Protein AF-G3CC56-F1 (afdb_monomer)

Nearest PDB structures (foldseek):
  1ab4-assembly1_A-2  TM=9.966E-01  e=9.725E-15  Escherichia coli
  5cdn-assembly2_R  TM=9.947E-01  e=6.064E-13  Staphylococcus aureus
  6qtk-assembly1_A  TM=9.969E-01  e=7.382E-13  Staphylococcus aureus
  5npp-assembly1_D  TM=9.959E-01  e=1.025E-12  Staphylococcus aureus subsp. aureus N315
  4z2e-assembly1_B  TM=9.893E-01  e=1.519E-12  Streptococcus pneumoniae

Sequence (95 aa):
DWNKPYKKSARVVGDVIGKYHPHGDTAVYDTIVRMAQPFSMRYLLVDGQGNFGSVDGDAPAAMRYTEVRMSKVAHALLADLEKETVDFSPNYDET

Mean predicted aligned error: 2.32 Å

InterPro domains:
  IPR002205 DNA topoisomerase, type IIA, domain A [PF00521] (3-95)
  IPR002205 DNA topoisomerase, type IIA, domain A [PS52040] (1-95)
  IPR013758 DNA topoisomerase, type IIA, domain A, alpha-beta [G3DSA:3.90.199.10] (1-95)
  IPR013760 DNA topoisomerase, type IIA-like domain superfamily [SSF56719] (2-95)
  IPR050220 Type II DNA Topoisomerases [PTHR43493] (2-95)

Secondary structure (DSSP, 8-state):
-TTSPPEEHHHHHHHHHTTT--S-HHHHHHHHHHHH-TTT-SS-SEEEES----TT-PPPPPTTT-EEEE-TTHHHHSTTGGGS-S-----TT--

Foldseek 3Di:
DAPDDWDQQVVVLVVCCVAANVDDSVVVSLVLLLLCDVVNDVDRQKPKDAASDDPVGGHGDPSRGMTIDGDPVNCVVCPPVVVPPDDDDAGPVRD

Radius of gyration: 14.46 Å; Cα contacts (8 Å, |Δi|>4): 122; chains: 1; bounding box: 33×23×40 Å

pLDDT: mean 97.74, std 1.64, range [87.12, 98.88]

Structure (mmCIF, N/CA/C/O backbone):
data_AF-G3CC56-F1
#
_entry.id   AF-G3CC56-F1
#
loop_
_atom_site.group_PDB
_atom_site.id
_atom_site.type_symbol
_atom_site.label_atom_id
_atom_site.label_alt_id
_atom_site.label_comp_id
_atom_site.label_asym_id
_atom_site.label_entity_id
_atom_site.label_seq_id
_atom_site.pdbx_PDB_ins_code
_atom_site.Cartn_x
_atom_site.Cartn_y
_atom_site.Cartn_z
_atom_site.occupancy
_atom_site.B_iso_or_equiv
_atom_site.auth_seq_id
_atom_site.auth_comp_id
_atom_site.auth_asym_id
_atom_site.auth_atom_id
_atom_site.pdbx_PDB_model_num
ATOM 1 N N . ASP A 1 1 ? -11.193 4.458 -0.935 1.00 87.12 1 ASP A N 1
ATOM 2 C CA . ASP A 1 1 ? -12.321 4.340 -1.879 1.00 87.12 1 ASP A CA 1
ATOM 3 C C . ASP A 1 1 ? -11.882 4.466 -3.319 1.00 87.12 1 ASP A C 1
ATOM 5 O O . ASP A 1 1 ? -10.987 5.251 -3.622 1.00 87.12 1 ASP A O 1
ATOM 9 N N . TRP A 1 2 ? -12.527 3.697 -4.192 1.00 93.75 2 TRP A N 1
ATOM 10 C CA . TRP A 1 2 ? -12.211 3.618 -5.621 1.00 93.75 2 TRP A CA 1
ATOM 11 C C . TRP A 1 2 ? -12.638 4.874 -6.393 1.00 93.75 2 TRP A C 1
ATOM 13 O O . TRP A 1 2 ? -12.096 5.165 -7.451 1.00 93.75 2 TRP A O 1
ATOM 23 N N . ASN A 1 3 ? -13.618 5.618 -5.876 1.00 95.44 3 ASN A N 1
ATOM 24 C CA . ASN A 1 3 ? -14.172 6.831 -6.482 1.00 95.44 3 ASN A CA 1
ATOM 25 C C . ASN A 1 3 ? -13.540 8.126 -5.940 1.00 95.44 3 ASN A C 1
ATOM 27 O O . ASN A 1 3 ? -13.957 9.217 -6.319 1.00 95.44 3 ASN A O 1
ATOM 31 N N . LYS A 1 4 ? -12.540 8.018 -5.060 1.00 97.06 4 LYS A N 1
ATOM 32 C CA . LYS A 1 4 ? -11.753 9.152 -4.566 1.00 97.06 4 LYS A CA 1
ATOM 33 C C . LYS A 1 4 ? -10.456 9.299 -5.385 1.00 97.06 4 LYS A C 1
ATOM 35 O O . LYS A 1 4 ? -10.047 8.339 -6.053 1.00 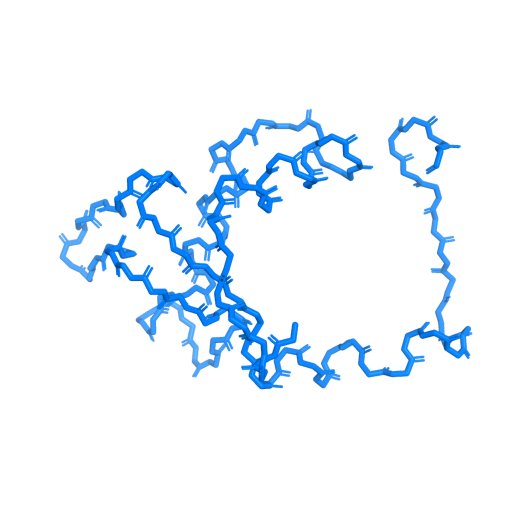97.06 4 LYS A O 1
ATOM 40 N N . PRO A 1 5 ? -9.811 10.481 -5.358 1.00 98.25 5 PRO A N 1
ATOM 41 C CA . PRO A 1 5 ? -8.498 10.674 -5.968 1.00 98.25 5 PRO A CA 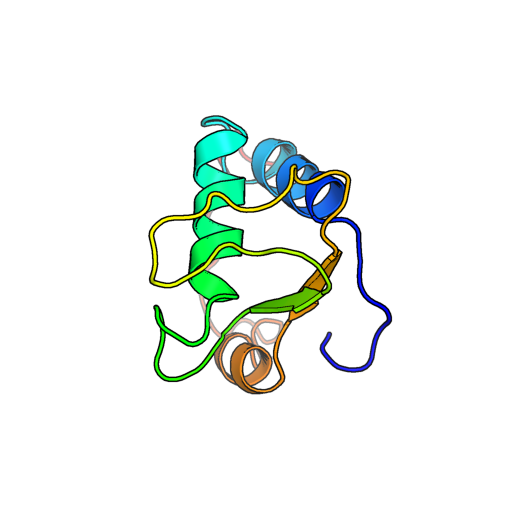1
ATOM 42 C C . PRO A 1 5 ? -7.458 9.698 -5.410 1.00 98.25 5 PRO A C 1
ATOM 44 O O . PRO A 1 5 ? -7.568 9.252 -4.261 1.00 98.25 5 PRO A O 1
ATOM 47 N N . TYR A 1 6 ? -6.437 9.396 -6.212 1.00 98.50 6 TYR A N 1
ATOM 48 C CA . TYR A 1 6 ? -5.294 8.618 -5.749 1.00 98.50 6 TYR A CA 1
ATOM 49 C C . TYR A 1 6 ? -4.543 9.338 -4.623 1.00 98.50 6 TYR A C 1
ATOM 51 O O . TYR A 1 6 ? -4.609 10.561 -4.469 1.00 98.50 6 TYR A O 1
ATOM 59 N N . LYS A 1 7 ? -3.818 8.562 -3.817 1.00 98.38 7 LYS A N 1
ATOM 60 C CA . LYS A 1 7 ? -2.944 9.068 -2.756 1.00 98.38 7 LYS A CA 1
ATOM 61 C C . LYS A 1 7 ? -1.529 8.553 -2.971 1.00 98.38 7 LYS A C 1
ATOM 63 O O . LYS A 1 7 ? -1.350 7.428 -3.422 1.00 98.38 7 LYS A O 1
ATOM 68 N N . LYS A 1 8 ? -0.523 9.348 -2.602 1.00 98.62 8 LYS A N 1
ATOM 69 C CA . LYS A 1 8 ? 0.885 8.923 -2.644 1.00 98.62 8 LYS A CA 1
ATOM 70 C C . LYS A 1 8 ? 1.087 7.633 -1.848 1.00 98.62 8 LYS A C 1
ATOM 72 O O . LYS A 1 8 ? 0.680 7.576 -0.685 1.00 98.62 8 LYS A O 1
ATOM 77 N N . SER A 1 9 ? 1.768 6.648 -2.437 1.00 98.69 9 SER A N 1
ATOM 78 C CA . SER A 1 9 ? 2.046 5.361 -1.781 1.00 98.69 9 SER A CA 1
ATOM 79 C C . SER A 1 9 ? 2.804 5.548 -0.469 1.00 98.69 9 SER A C 1
ATOM 81 O O . SER A 1 9 ? 2.448 4.932 0.529 1.00 98.69 9 SER A O 1
ATOM 83 N N . ALA A 1 10 ? 3.759 6.486 -0.428 1.00 98.62 10 ALA A N 1
ATOM 84 C CA . ALA A 1 10 ? 4.515 6.822 0.782 1.00 98.62 10 ALA A CA 1
ATOM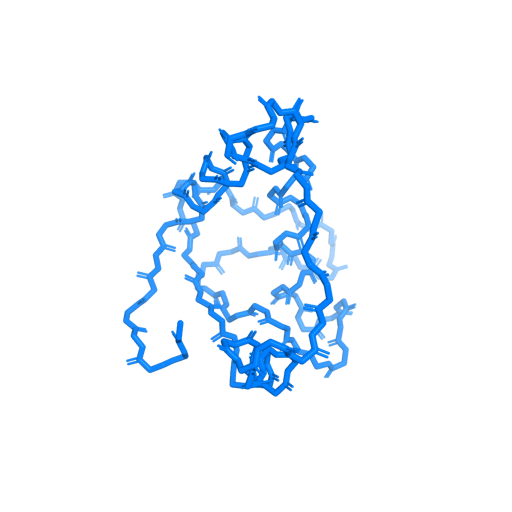 85 C C . ALA A 1 10 ? 3.630 7.186 1.989 1.00 98.62 10 ALA A C 1
ATOM 87 O O . ALA A 1 10 ? 3.957 6.838 3.120 1.00 98.62 10 ALA A O 1
ATOM 88 N N . ARG A 1 11 ? 2.487 7.850 1.759 1.00 98.50 11 ARG A N 1
ATOM 89 C CA . ARG A 1 11 ? 1.548 8.186 2.838 1.00 98.50 11 ARG A CA 1
ATOM 90 C C . ARG A 1 11 ? 0.907 6.929 3.422 1.00 98.50 11 ARG A C 1
ATOM 92 O O . ARG A 1 11 ? 0.841 6.792 4.634 1.00 98.50 11 ARG A O 1
ATOM 99 N N . VAL A 1 12 ? 0.446 6.028 2.555 1.00 98.44 12 VAL A N 1
ATOM 100 C CA . VAL A 1 12 ? -0.201 4.774 2.970 1.00 98.44 12 VAL A CA 1
ATOM 101 C C . VAL A 1 12 ? 0.797 3.870 3.694 1.00 98.44 12 VAL A C 1
ATOM 103 O O . VAL A 1 12 ? 0.467 3.323 4.738 1.00 98.44 12 VAL A O 1
ATOM 106 N N . VAL A 1 13 ? 2.028 3.769 3.182 1.00 98.75 13 VAL A N 1
ATOM 107 C CA . VAL A 1 13 ? 3.120 3.019 3.821 1.00 98.75 13 VAL A CA 1
ATOM 108 C C . VAL A 1 13 ? 3.400 3.557 5.228 1.00 98.75 13 VAL A C 1
ATOM 110 O O . VAL A 1 13 ? 3.422 2.780 6.178 1.00 98.75 13 VAL A O 1
ATOM 113 N N . GLY A 1 14 ? 3.538 4.878 5.382 1.00 98.56 14 GLY A N 1
ATOM 114 C CA . GLY A 1 14 ? 3.757 5.502 6.690 1.00 98.56 14 GLY A CA 1
ATOM 115 C C . GLY A 1 14 ? 2.615 5.250 7.680 1.00 98.56 14 GLY A C 1
ATOM 116 O O . GLY A 1 14 ? 2.877 4.886 8.824 1.00 98.56 14 GLY A O 1
ATOM 117 N N . ASP A 1 15 ? 1.360 5.377 7.233 1.00 98.44 15 ASP A N 1
ATOM 118 C CA . ASP A 1 15 ? 0.180 5.121 8.071 1.00 98.44 15 ASP A CA 1
ATOM 119 C C . ASP A 1 15 ? 0.115 3.654 8.546 1.00 98.44 15 ASP A C 1
ATOM 121 O O . ASP A 1 15 ? -0.261 3.398 9.688 1.00 98.44 15 ASP A O 1
ATOM 125 N N . VAL A 1 16 ? 0.495 2.691 7.696 1.00 98.62 16 VAL A N 1
ATOM 126 C CA . VAL A 1 16 ? 0.530 1.261 8.050 1.00 98.62 16 VAL A CA 1
ATOM 127 C C . VAL A 1 16 ? 1.629 0.970 9.069 1.00 98.62 16 VAL A C 1
ATOM 129 O O . VAL A 1 16 ? 1.365 0.308 10.072 1.00 98.62 16 VAL A O 1
ATOM 132 N N . ILE A 1 17 ? 2.841 1.484 8.849 1.00 98.25 17 ILE A N 1
ATOM 133 C CA . ILE A 1 17 ? 3.973 1.259 9.760 1.00 98.25 17 ILE A CA 1
ATOM 134 C C . ILE A 1 17 ? 3.698 1.864 11.130 1.00 98.25 17 ILE A C 1
ATOM 136 O O . ILE A 1 17 ? 3.943 1.218 12.142 1.00 98.25 17 ILE A O 1
ATOM 140 N N . GLY A 1 18 ? 3.180 3.093 11.155 1.00 97.81 18 GLY A N 1
ATOM 141 C CA . GLY A 1 18 ? 2.985 3.838 12.393 1.00 97.81 18 GLY A CA 1
ATOM 142 C C . GLY A 1 18 ? 1.821 3.357 13.258 1.00 97.81 18 GLY A C 1
ATOM 143 O O . GLY A 1 18 ? 1.689 3.858 14.365 1.00 97.81 18 GLY A O 1
ATOM 144 N N . LYS A 1 19 ? 0.956 2.461 12.760 1.00 98.31 19 LYS A N 1
ATOM 145 C CA . LYS A 1 19 ? -0.256 2.029 13.484 1.00 98.31 19 LYS A CA 1
ATOM 146 C C . LYS A 1 19 ? -0.443 0.522 13.568 1.00 98.31 19 LYS A C 1
ATOM 148 O O . LYS A 1 19 ? -1.000 0.037 14.538 1.00 98.31 19 LYS A O 1
ATOM 153 N N . TYR A 1 20 ? -0.019 -0.232 12.555 1.00 98.19 20 TYR A N 1
ATOM 154 C CA . TYR A 1 20 ? -0.410 -1.641 12.440 1.00 98.19 20 TYR A CA 1
ATOM 155 C C . TYR A 1 20 ? 0.755 -2.597 12.180 1.00 98.19 20 TYR A C 1
ATOM 157 O O . TYR A 1 20 ? 0.684 -3.748 12.598 1.00 98.19 20 TYR A O 1
ATOM 165 N N . HIS A 1 21 ? 1.815 -2.169 11.488 1.00 98.38 21 HIS A N 1
ATOM 166 C CA . HIS A 1 21 ? 2.869 -3.082 11.036 1.00 98.38 21 HIS A CA 1
ATOM 167 C C . HIS A 1 21 ? 4.286 -2.477 11.144 1.00 98.38 21 HIS A C 1
ATOM 169 O O . HIS A 1 21 ? 4.852 -2.049 10.132 1.00 98.38 21 HIS A O 1
ATOM 175 N N . PRO A 1 22 ? 4.900 -2.457 12.343 1.00 97.88 22 PRO A N 1
ATOM 176 C CA . PRO A 1 22 ? 6.162 -1.759 12.619 1.00 97.88 22 PRO A CA 1
ATOM 177 C C . PRO A 1 22 ? 7.414 -2.550 12.172 1.00 97.88 22 PRO A C 1
ATOM 179 O O . PRO A 1 22 ? 8.376 -2.700 12.924 1.00 97.88 22 PRO A O 1
ATOM 182 N N . HIS A 1 23 ? 7.418 -3.079 10.942 1.00 97.44 23 HIS A N 1
ATOM 183 C CA . HIS A 1 23 ? 8.429 -4.042 10.463 1.00 97.44 23 HIS A CA 1
ATOM 184 C C . HIS A 1 23 ? 9.133 -3.643 9.153 1.00 97.44 23 HIS A C 1
ATOM 186 O O . HIS A 1 23 ? 9.651 -4.492 8.431 1.00 97.44 23 HIS A O 1
ATOM 192 N N . GLY A 1 24 ? 9.205 -2.342 8.869 1.00 96.56 24 GLY A N 1
ATOM 193 C CA . GLY A 1 24 ? 9.963 -1.790 7.743 1.00 96.56 24 GLY A CA 1
ATOM 194 C C . GLY A 1 24 ? 9.098 -1.400 6.544 1.00 96.56 24 GLY A C 1
ATOM 195 O O . GLY A 1 24 ? 8.097 -2.036 6.220 1.00 96.56 24 GLY A O 1
ATOM 196 N N . ASP A 1 25 ? 9.499 -0.325 5.871 1.00 98.06 25 ASP A N 1
ATOM 197 C CA . ASP A 1 25 ? 8.753 0.282 4.765 1.00 98.06 25 ASP A CA 1
ATOM 198 C C . ASP A 1 25 ? 8.804 -0.520 3.468 1.00 98.06 25 ASP A C 1
ATOM 200 O O . ASP A 1 25 ? 7.818 -0.577 2.734 1.00 98.06 25 ASP A O 1
ATOM 204 N N . THR A 1 26 ? 9.930 -1.180 3.222 1.00 98.25 26 THR A N 1
ATOM 205 C CA . THR A 1 26 ? 10.186 -1.946 2.005 1.00 98.25 26 THR A CA 1
ATOM 206 C C . THR A 1 26 ? 9.189 -3.093 1.874 1.00 98.25 26 THR A C 1
A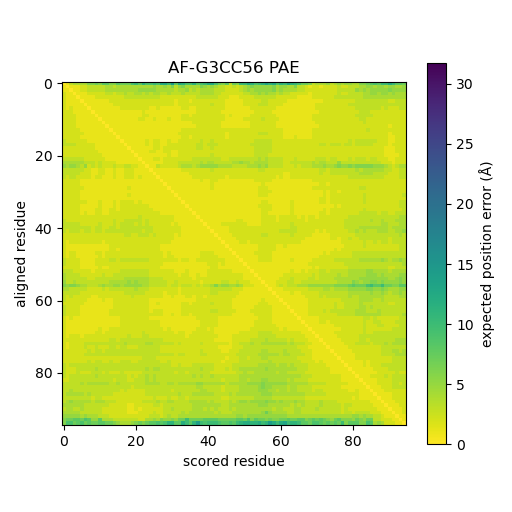TOM 208 O O . THR A 1 26 ? 8.506 -3.188 0.861 1.00 98.25 26 THR A O 1
ATOM 211 N N . ALA A 1 27 ? 8.992 -3.887 2.933 1.00 98.31 27 ALA A N 1
ATOM 212 C CA . ALA A 1 27 ? 8.042 -5.001 2.918 1.00 98.31 27 ALA A CA 1
ATOM 213 C C . ALA A 1 27 ? 6.592 -4.539 2.672 1.00 98.31 27 ALA A C 1
ATOM 215 O O . ALA A 1 27 ? 5.846 -5.164 1.911 1.00 98.31 27 ALA A O 1
ATOM 216 N N . VAL A 1 28 ? 6.191 -3.415 3.276 1.00 98.62 28 VAL A N 1
ATOM 217 C CA . VAL A 1 28 ? 4.854 -2.833 3.084 1.00 98.62 28 VAL A CA 1
ATOM 218 C C . VAL A 1 28 ? 4.688 -2.328 1.650 1.00 98.62 28 VAL A C 1
ATOM 220 O O . VAL A 1 28 ? 3.669 -2.599 1.010 1.00 98.62 28 VAL A O 1
ATOM 223 N N . TYR A 1 29 ? 5.687 -1.619 1.120 1.00 98.75 29 TYR A N 1
ATOM 224 C CA . TYR A 1 29 ? 5.627 -1.090 -0.237 1.00 98.75 29 TYR A CA 1
ATOM 225 C C . TYR A 1 29 ? 5.653 -2.196 -1.297 1.00 98.75 29 TYR A C 1
ATOM 227 O O . TYR A 1 29 ? 4.828 -2.166 -2.208 1.00 98.75 29 TYR A O 1
ATOM 235 N N . ASP A 1 30 ? 6.503 -3.210 -1.144 1.00 98.56 30 ASP A N 1
ATOM 236 C CA . ASP A 1 30 ? 6.563 -4.361 -2.052 1.00 98.56 30 ASP A CA 1
ATOM 237 C C . ASP A 1 30 ? 5.231 -5.121 -2.078 1.00 98.56 30 ASP A C 1
ATOM 239 O O . ASP A 1 30 ? 4.759 -5.537 -3.138 1.00 98.56 30 ASP A O 1
ATOM 243 N N . THR A 1 31 ? 4.559 -5.221 -0.927 1.00 98.69 31 THR A N 1
ATOM 244 C CA . THR A 1 31 ? 3.214 -5.804 -0.834 1.00 98.69 31 THR A CA 1
ATOM 245 C C . THR A 1 31 ? 2.190 -4.982 -1.624 1.00 98.69 31 THR A C 1
ATOM 247 O O . THR A 1 31 ? 1.415 -5.546 -2.400 1.00 98.69 31 THR A O 1
ATOM 250 N N . ILE A 1 32 ? 2.205 -3.649 -1.490 1.00 98.62 32 ILE A N 1
ATOM 251 C CA . ILE A 1 32 ? 1.354 -2.747 -2.288 1.00 98.62 32 ILE A CA 1
ATOM 252 C C . ILE A 1 32 ? 1.632 -2.931 -3.782 1.00 98.62 32 ILE A C 1
ATOM 254 O O . ILE A 1 32 ? 0.691 -3.060 -4.567 1.00 98.62 32 ILE A O 1
ATOM 258 N N . VAL A 1 33 ? 2.909 -2.971 -4.171 1.00 98.75 33 VAL A N 1
ATOM 259 C CA . VAL A 1 33 ? 3.327 -3.129 -5.566 1.00 98.75 33 VAL A CA 1
ATOM 260 C C . VAL A 1 33 ? 2.787 -4.433 -6.138 1.00 98.75 33 VAL A C 1
ATOM 262 O O . VAL A 1 33 ? 2.117 -4.422 -7.170 1.00 98.75 33 VAL A O 1
ATOM 265 N N . ARG A 1 34 ? 2.977 -5.545 -5.424 1.00 98.56 34 ARG A N 1
ATOM 266 C CA . ARG A 1 34 ? 2.479 -6.861 -5.836 1.00 98.56 34 ARG A CA 1
ATOM 267 C C . ARG A 1 34 ? 0.957 -6.875 -6.028 1.00 98.56 34 ARG A C 1
ATOM 269 O O . ARG A 1 34 ? 0.462 -7.555 -6.925 1.00 98.56 34 ARG A O 1
ATOM 276 N N . MET A 1 35 ? 0.213 -6.135 -5.200 1.00 98.69 35 MET A N 1
ATOM 277 C CA . MET A 1 35 ? -1.252 -6.040 -5.282 1.00 98.69 35 MET A CA 1
ATOM 278 C C . MET A 1 35 ? -1.776 -5.152 -6.418 1.00 98.69 35 MET A C 1
ATOM 280 O O . MET A 1 35 ? -2.967 -5.229 -6.737 1.00 98.69 35 MET A O 1
ATOM 284 N N . ALA A 1 36 ? -0.908 -4.331 -7.015 1.00 98.62 36 ALA A N 1
ATOM 285 C CA . ALA A 1 36 ? -1.216 -3.450 -8.141 1.00 98.62 36 ALA A CA 1
ATOM 286 C C . ALA A 1 36 ? -0.764 -4.019 -9.503 1.00 98.62 36 ALA A C 1
ATOM 288 O O . ALA A 1 36 ? -1.130 -3.484 -10.548 1.00 98.62 36 ALA A O 1
ATOM 289 N N . GLN A 1 37 ? 0.015 -5.104 -9.518 1.00 98.69 37 GLN A N 1
ATOM 290 C CA . GLN A 1 37 ? 0.563 -5.704 -10.738 1.00 98.69 37 GLN A CA 1
ATOM 291 C C . GLN A 1 37 ? -0.423 -6.687 -11.407 1.00 98.69 37 GLN A C 1
ATOM 293 O O . GLN A 1 37 ? -0.686 -7.760 -10.853 1.00 98.69 37 GLN A O 1
ATOM 298 N N . PRO A 1 38 ? -0.930 -6.404 -12.626 1.00 98.00 38 PRO A N 1
ATOM 299 C CA . PRO A 1 38 ? -1.898 -7.268 -13.317 1.00 98.00 38 PRO A CA 1
ATOM 300 C C . PRO A 1 38 ? -1.335 -8.641 -13.708 1.00 98.00 38 PRO A C 1
ATOM 302 O O . PRO A 1 38 ? -2.093 -9.587 -13.893 1.00 98.00 38 PRO A O 1
ATOM 305 N N . PHE A 1 39 ? -0.011 -8.766 -13.814 1.00 98.31 39 PHE A N 1
ATOM 306 C CA . PHE A 1 39 ? 0.668 -10.039 -14.067 1.00 98.31 39 PHE A CA 1
ATOM 307 C C . PHE A 1 39 ? 0.875 -10.882 -12.793 1.00 98.31 39 PHE A C 1
ATOM 309 O O . PHE A 1 39 ? 1.148 -12.074 -12.895 1.00 98.31 39 PHE A O 1
ATOM 316 N N . SER A 1 40 ? 0.702 -10.298 -11.601 1.00 98.06 40 SER A N 1
ATOM 317 C CA . SER A 1 40 ? 0.909 -10.964 -10.302 1.00 98.06 40 SER A CA 1
ATOM 318 C C . SER A 1 40 ? -0.391 -11.419 -9.629 1.00 98.06 40 SER A C 1
ATOM 320 O O . SER A 1 40 ? -0.357 -12.215 -8.680 1.00 98.06 40 SER A O 1
ATOM 322 N N . MET A 1 41 ? -1.547 -10.898 -10.060 1.00 97.88 41 MET A N 1
ATOM 323 C CA . MET A 1 41 ? -2.862 -11.205 -9.486 1.00 97.88 41 MET A CA 1
ATOM 324 C C . MET A 1 41 ? -3.958 -11.251 -10.549 1.00 97.88 41 MET A C 1
ATOM 326 O O . MET A 1 41 ? -4.064 -10.366 -11.391 1.00 97.88 41 MET A O 1
ATOM 330 N N . ARG A 1 42 ? -4.855 -12.240 -10.444 1.00 98.06 42 ARG A N 1
ATOM 331 C CA . ARG A 1 42 ? -6.012 -12.363 -11.346 1.00 98.06 42 ARG A CA 1
ATOM 332 C C . ARG A 1 42 ? -7.026 -11.224 -11.188 1.00 98.06 42 ARG A C 1
ATOM 334 O O . ARG A 1 42 ? -7.633 -10.821 -12.183 1.00 98.06 42 ARG A O 1
ATOM 341 N N . TYR A 1 43 ? -7.220 -10.755 -9.955 1.00 98.00 43 TYR A N 1
ATOM 342 C CA . TYR A 1 43 ? -8.063 -9.616 -9.591 1.00 98.00 43 TYR A CA 1
ATOM 343 C C . TYR A 1 43 ? -7.248 -8.687 -8.697 1.00 98.00 43 TYR A C 1
ATOM 345 O O . TYR A 1 43 ? -6.825 -9.089 -7.614 1.00 98.00 43 TYR A O 1
ATOM 353 N N . LEU A 1 44 ? -7.003 -7.466 -9.163 1.00 98.00 44 LEU A N 1
ATOM 354 C CA . LEU A 1 44 ? -6.195 -6.502 -8.424 1.00 98.00 44 LEU A CA 1
ATOM 355 C C . LEU A 1 44 ? -6.978 -5.941 -7.246 1.00 98.00 44 LEU A C 1
ATOM 357 O O . LEU A 1 44 ? -8.136 -5.556 -7.397 1.00 98.00 44 LEU A O 1
ATOM 361 N N . LEU A 1 45 ? -6.326 -5.866 -6.087 1.00 98.31 45 LEU A N 1
ATOM 362 C CA . LEU A 1 45 ? -6.907 -5.281 -4.879 1.00 98.31 45 LEU A CA 1
ATOM 363 C C . LEU A 1 45 ? -6.535 -3.801 -4.742 1.00 98.31 45 LEU A C 1
ATOM 365 O O . LEU A 1 45 ? -7.348 -3.005 -4.263 1.00 98.31 45 LEU A O 1
ATOM 369 N N . VAL A 1 46 ? -5.369 -3.417 -5.260 1.00 98.62 46 VAL A N 1
ATOM 370 C CA . VAL A 1 46 ? -4.897 -2.033 -5.328 1.00 98.62 46 VAL A CA 1
ATOM 371 C C . VAL A 1 46 ? -4.994 -1.536 -6.769 1.00 98.62 46 VAL A C 1
ATOM 373 O O . VAL A 1 46 ? -4.562 -2.209 -7.698 1.00 98.62 46 VAL A O 1
ATOM 376 N N . ASP A 1 47 ? -5.572 -0.352 -6.943 1.00 98.69 47 ASP A N 1
ATOM 377 C CA . ASP A 1 47 ? -5.549 0.402 -8.196 1.00 98.69 47 ASP A CA 1
ATOM 378 C C . ASP A 1 47 ? -4.387 1.400 -8.121 1.00 98.69 47 ASP A C 1
ATOM 380 O O . ASP A 1 47 ? -4.390 2.293 -7.264 1.00 98.69 47 ASP A O 1
ATOM 384 N N . GLY A 1 48 ? 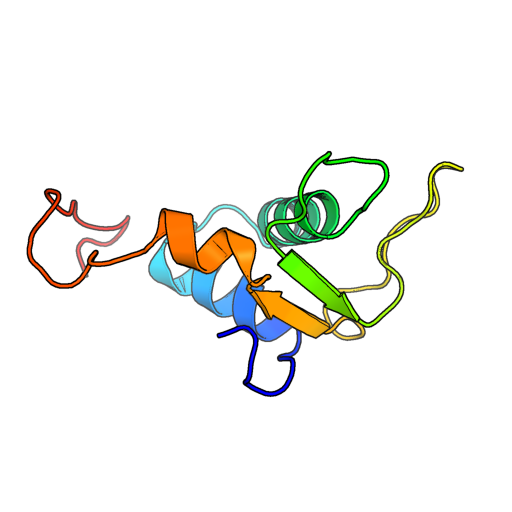-3.363 1.188 -8.948 1.00 98.38 48 GLY A N 1
ATOM 385 C CA . GLY A 1 48 ? -2.099 1.920 -8.909 1.00 98.38 48 GLY A CA 1
ATOM 386 C C . GLY A 1 48 ? -1.873 2.776 -10.153 1.00 98.38 48 GLY A C 1
ATOM 387 O O . GLY A 1 48 ? -2.093 2.331 -11.277 1.00 98.38 48 GLY A O 1
ATOM 388 N N . GLN A 1 49 ? -1.368 3.992 -9.952 1.00 98.75 49 GLN A N 1
ATOM 389 C CA . GLN A 1 49 ? -0.919 4.903 -11.001 1.00 98.75 49 GLN A CA 1
ATOM 390 C C . GLN A 1 49 ? 0.589 5.170 -10.866 1.00 98.75 49 GLN A C 1
ATOM 392 O O . GLN A 1 49 ? 1.072 5.599 -9.815 1.00 98.75 49 GLN A O 1
ATOM 397 N N . GLY A 1 50 ? 1.338 4.918 -11.942 1.00 98.44 50 GLY A N 1
ATOM 398 C CA . GLY A 1 50 ? 2.797 5.055 -11.999 1.00 98.44 50 GLY A CA 1
ATOM 399 C C . GLY A 1 50 ? 3.485 3.773 -12.476 1.00 98.44 50 GLY A C 1
ATOM 400 O O . GLY A 1 50 ? 2.829 2.855 -12.962 1.00 98.44 50 GLY A O 1
ATOM 401 N N . ASN A 1 51 ? 4.811 3.712 -12.343 1.00 98.62 51 ASN A N 1
ATOM 402 C CA . ASN A 1 51 ? 5.573 2.503 -12.655 1.00 98.62 51 ASN A CA 1
ATOM 403 C C . ASN A 1 51 ? 5.561 1.535 -11.458 1.00 98.62 51 ASN A C 1
ATOM 405 O O . ASN A 1 51 ? 6.183 1.817 -10.432 1.00 98.62 51 ASN A O 1
ATOM 409 N N . PHE A 1 52 ? 4.888 0.395 -11.621 1.00 98.69 52 PHE A N 1
ATOM 410 C CA . PHE A 1 52 ? 4.795 -0.696 -10.644 1.00 98.69 52 PHE A CA 1
ATOM 411 C C . PHE A 1 52 ? 5.601 -1.942 -11.056 1.00 98.69 52 PHE A C 1
ATOM 413 O O . PHE A 1 52 ? 5.340 -3.039 -10.569 1.00 98.69 52 PHE A O 1
ATOM 420 N N . GLY A 1 53 ? 6.592 -1.775 -11.931 1.00 98.44 53 GLY A N 1
ATOM 421 C CA . GLY A 1 53 ? 7.423 -2.855 -12.450 1.00 98.44 53 GLY A CA 1
ATOM 422 C C . GLY A 1 53 ? 6.789 -3.592 -13.628 1.00 98.44 53 GLY A C 1
ATOM 423 O O . GLY A 1 53 ? 5.681 -3.272 -14.072 1.00 98.44 53 GLY A O 1
ATOM 424 N N . SER A 1 54 ? 7.514 -4.579 -14.141 1.00 98.25 54 SER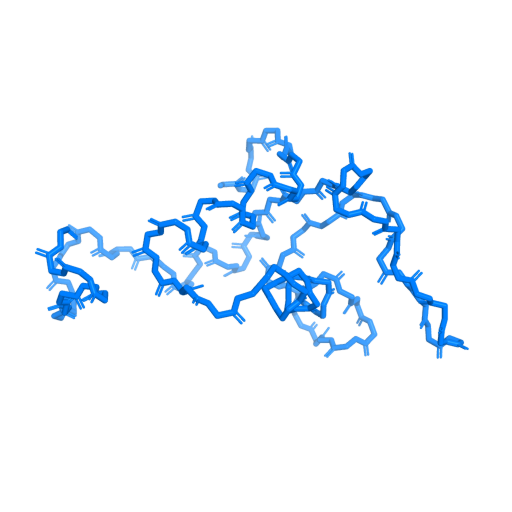 A N 1
ATOM 425 C CA . SER A 1 54 ? 7.155 -5.326 -15.348 1.00 98.25 54 SER A CA 1
ATOM 426 C C . SER A 1 54 ? 7.385 -6.831 -15.170 1.00 98.25 54 SER A C 1
ATOM 428 O O . SER A 1 54 ? 8.022 -7.275 -14.214 1.00 98.25 54 SER A O 1
ATOM 430 N N . VAL A 1 55 ? 6.868 -7.626 -16.113 1.00 97.81 55 VAL A N 1
ATOM 431 C CA . VAL A 1 55 ? 7.130 -9.075 -16.182 1.00 97.81 55 VAL A CA 1
ATOM 432 C C . VAL A 1 55 ? 8.600 -9.389 -16.492 1.00 97.81 55 VAL A C 1
ATOM 434 O O . VAL A 1 55 ? 9.074 -10.470 -16.156 1.00 97.81 55 VAL A O 1
ATOM 437 N N . ASP A 1 56 ? 9.328 -8.426 -17.063 1.00 98.06 56 ASP A N 1
ATOM 438 C CA . ASP A 1 56 ? 10.746 -8.552 -17.417 1.00 98.06 56 ASP A CA 1
ATOM 439 C C . ASP A 1 56 ? 11.675 -8.379 -16.199 1.00 98.06 56 ASP A C 1
ATOM 441 O O . ASP A 1 56 ? 12.892 -8.516 -16.312 1.00 98.06 56 ASP A O 1
ATOM 445 N N . GLY A 1 57 ? 11.107 -8.115 -15.016 1.00 95.00 57 GLY A N 1
ATOM 446 C CA . GLY A 1 57 ? 11.846 -7.964 -13.764 1.00 95.00 57 GLY A CA 1
ATOM 447 C C . GLY A 1 57 ? 12.233 -6.523 -13.434 1.00 95.00 57 GLY A C 1
ATOM 448 O O . GLY A 1 57 ? 13.005 -6.311 -12.498 1.00 95.00 57 GLY A O 1
ATOM 449 N N . ASP A 1 58 ? 11.697 -5.530 -14.153 1.00 97.94 58 ASP A N 1
ATOM 450 C CA . ASP A 1 58 ? 11.916 -4.127 -13.804 1.00 97.94 58 ASP A CA 1
ATOM 451 C C . ASP A 1 58 ? 11.329 -3.818 -12.424 1.00 97.94 58 ASP A C 1
ATOM 453 O O . ASP A 1 58 ? 10.166 -4.120 -12.132 1.00 97.94 58 ASP A O 1
ATOM 457 N N . ALA A 1 59 ? 12.127 -3.163 -11.583 1.00 98.12 59 ALA A N 1
ATOM 458 C CA . ALA A 1 59 ? 11.686 -2.721 -10.270 1.00 98.12 59 ALA A CA 1
ATOM 459 C C . ALA A 1 59 ? 10.621 -1.606 -10.377 1.00 98.12 59 ALA A C 1
ATOM 461 O O . ALA A 1 59 ? 10.655 -0.788 -11.306 1.00 98.12 59 ALA A O 1
ATOM 462 N N . PRO A 1 60 ? 9.690 -1.513 -9.409 1.00 98.44 60 PRO A N 1
ATOM 463 C CA . PRO A 1 60 ? 8.771 -0.385 -9.327 1.00 98.44 60 PRO A CA 1
ATOM 464 C C . PRO A 1 60 ? 9.531 0.925 -9.085 1.00 98.44 60 PRO A C 1
ATOM 466 O O . PRO A 1 60 ? 10.616 0.956 -8.499 1.00 98.44 60 PRO A O 1
ATOM 469 N N . ALA A 1 61 ? 8.923 2.048 -9.463 1.00 98.69 61 ALA A N 1
ATOM 470 C CA . ALA A 1 61 ? 9.423 3.348 -9.035 1.00 98.69 61 ALA A CA 1
ATOM 471 C C . ALA A 1 61 ? 9.321 3.490 -7.506 1.00 98.69 61 ALA A C 1
ATOM 473 O O . ALA A 1 61 ? 8.498 2.847 -6.853 1.00 98.69 61 ALA A O 1
ATOM 474 N N . ALA A 1 62 ? 10.121 4.383 -6.921 1.00 98.62 62 ALA A N 1
ATOM 475 C CA . ALA A 1 62 ? 10.059 4.663 -5.488 1.00 98.62 62 ALA A CA 1
ATOM 476 C C . ALA A 1 62 ? 8.662 5.157 -5.050 1.00 98.62 62 ALA A C 1
ATOM 478 O O . ALA A 1 62 ? 8.015 5.920 -5.769 1.00 98.62 62 ALA A O 1
ATOM 479 N N . MET A 1 63 ? 8.248 4.823 -3.821 1.00 98.62 63 MET A N 1
ATOM 480 C CA . MET A 1 63 ? 6.913 5.118 -3.257 1.00 98.62 63 MET A CA 1
ATOM 481 C C . MET A 1 63 ? 6.494 6.600 -3.233 1.00 98.62 63 MET A C 1
ATOM 483 O O . MET A 1 63 ? 5.322 6.921 -3.039 1.00 98.62 63 MET A O 1
ATOM 487 N N . ARG A 1 64 ? 7.442 7.524 -3.426 1.00 98.38 64 ARG A N 1
ATOM 488 C CA . ARG A 1 64 ? 7.176 8.966 -3.577 1.00 98.38 64 ARG A CA 1
ATOM 489 C C . ARG A 1 64 ? 6.621 9.347 -4.958 1.00 98.38 64 ARG A C 1
ATOM 491 O O . ARG A 1 64 ? 6.052 10.426 -5.104 1.00 98.38 64 ARG A O 1
ATOM 498 N N . TYR A 1 65 ? 6.787 8.482 -5.958 1.00 98.56 65 TYR A N 1
ATOM 499 C CA . TYR A 1 65 ? 6.354 8.711 -7.340 1.00 98.56 65 TYR A CA 1
ATOM 500 C C . TYR A 1 65 ? 5.104 7.927 -7.727 1.00 98.56 65 TYR A C 1
ATOM 502 O O . TYR A 1 65 ? 4.434 8.314 -8.678 1.00 98.56 65 TYR A O 1
ATOM 510 N N . THR A 1 66 ? 4.779 6.858 -7.004 1.00 98.81 66 THR A N 1
ATOM 511 C CA . THR A 1 66 ? 3.572 6.070 -7.253 1.00 98.81 66 THR A CA 1
ATOM 512 C C . THR A 1 66 ? 2.397 6.573 -6.425 1.00 98.81 66 THR A C 1
ATOM 514 O O . THR A 1 66 ? 2.552 7.148 -5.339 1.00 98.81 66 THR A O 1
ATOM 517 N N . GLU A 1 67 ? 1.200 6.365 -6.957 1.00 98.88 67 GLU A N 1
ATOM 518 C CA . GLU A 1 67 ? -0.04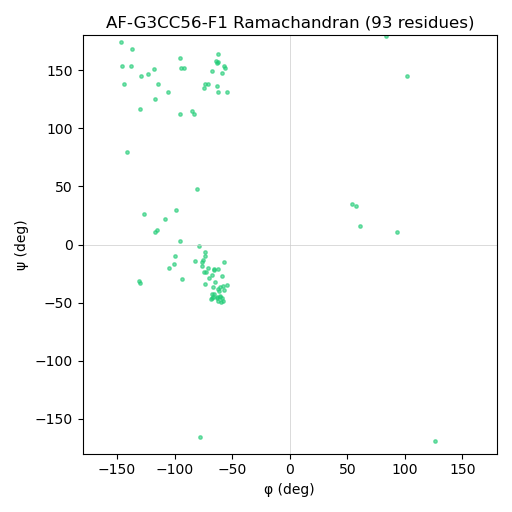9 6.683 -6.283 1.00 98.88 67 GLU A CA 1
ATOM 519 C C . GLU A 1 67 ? -0.976 5.475 -6.306 1.00 98.88 67 GLU A C 1
ATOM 521 O O . GLU A 1 67 ? -0.985 4.702 -7.261 1.00 98.88 67 GLU A O 1
ATOM 526 N N . VAL A 1 68 ? -1.749 5.303 -5.240 1.00 98.75 68 VAL A N 1
ATOM 527 C CA . VAL A 1 68 ? -2.629 4.154 -5.057 1.00 98.75 68 VAL A CA 1
ATOM 528 C C . VAL A 1 68 ? -3.980 4.570 -4.500 1.00 98.75 68 VAL A C 1
ATOM 530 O O . VAL A 1 68 ? -4.127 5.576 -3.796 1.00 98.75 68 VAL A O 1
ATOM 533 N N . ARG A 1 69 ? -4.981 3.752 -4.806 1.00 98.56 69 ARG A N 1
ATOM 534 C CA . ARG A 1 69 ? -6.275 3.701 -4.126 1.00 98.56 69 ARG A CA 1
ATOM 535 C C . ARG A 1 69 ? -6.782 2.259 -4.127 1.00 98.56 69 ARG A C 1
ATOM 537 O O . ARG A 1 69 ? -6.195 1.372 -4.737 1.00 98.56 69 ARG A O 1
ATOM 544 N N . MET A 1 70 ? -7.890 2.018 -3.438 1.00 98.00 70 MET A N 1
ATOM 545 C CA . MET A 1 70 ? -8.534 0.706 -3.474 1.00 98.00 70 MET A CA 1
ATOM 546 C C . MET A 1 70 ? -9.178 0.459 -4.836 1.00 98.00 70 MET A C 1
ATOM 548 O O . MET A 1 70 ? -9.876 1.330 -5.360 1.00 98.00 70 MET A O 1
ATOM 552 N N . SER A 1 71 ? -9.022 -0.755 -5.354 1.00 97.69 71 SER A N 1
ATOM 553 C CA . SER A 1 71 ? -9.844 -1.241 -6.460 1.00 97.69 71 SER A CA 1
ATOM 554 C C . SER A 1 71 ? -11.327 -1.318 -6.058 1.00 97.69 71 SER A C 1
ATOM 556 O O . SER A 1 71 ? -11.687 -1.331 -4.874 1.00 97.69 71 SER A O 1
ATOM 558 N N . LYS A 1 72 ? -12.221 -1.420 -7.048 1.00 96.94 72 LYS A N 1
ATOM 559 C CA . LYS A 1 72 ? -13.651 -1.656 -6.783 1.00 96.94 72 LYS A CA 1
ATOM 560 C C . LYS A 1 72 ? -13.879 -2.977 -6.044 1.00 96.94 72 LYS A C 1
ATOM 562 O O . LYS A 1 72 ? -14.618 -2.997 -5.068 1.00 96.94 72 LYS A O 1
ATOM 567 N N . VAL A 1 73 ? -13.214 -4.053 -6.475 1.00 96.81 73 VAL A N 1
ATOM 568 C CA . VAL A 1 73 ? -13.385 -5.394 -5.890 1.00 96.81 73 VAL A CA 1
ATOM 569 C C . VAL A 1 73 ? -12.914 -5.458 -4.434 1.00 96.81 73 VAL A C 1
ATOM 571 O O . VAL A 1 73 ? -13.541 -6.137 -3.630 1.00 96.81 73 VAL A O 1
ATOM 574 N N . ALA A 1 74 ? -11.898 -4.677 -4.052 1.00 97.12 74 ALA A N 1
ATOM 575 C CA . ALA A 1 74 ? -11.433 -4.617 -2.666 1.00 97.12 74 ALA A CA 1
ATOM 576 C C . ALA A 1 74 ? -12.492 -4.096 -1.677 1.00 97.12 74 ALA A C 1
ATOM 578 O O . ALA A 1 74 ? -12.399 -4.400 -0.494 1.00 97.12 74 ALA A O 1
ATOM 579 N N . HIS A 1 75 ? -13.516 -3.360 -2.131 1.00 96.19 75 HIS A N 1
ATOM 580 C CA . HIS A 1 75 ? -14.606 -2.932 -1.242 1.00 96.19 75 HIS A CA 1
ATOM 581 C C . HIS A 1 75 ? -15.493 -4.101 -0.817 1.00 96.19 75 HIS A C 1
ATOM 583 O O . HIS A 1 75 ? -16.033 -4.068 0.278 1.00 96.19 75 HIS A O 1
ATOM 589 N N . ALA A 1 76 ? -15.614 -5.144 -1.643 1.00 96.75 76 ALA A N 1
ATOM 590 C CA . ALA A 1 76 ? -16.393 -6.325 -1.283 1.00 96.75 76 ALA A CA 1
ATOM 591 C C . ALA A 1 76 ? -15.749 -7.118 -0.132 1.00 96.75 76 ALA A C 1
ATOM 593 O O . ALA A 1 76 ? -16.459 -7.776 0.614 1.00 96.75 76 ALA A O 1
ATOM 594 N N . LEU A 1 77 ? -14.422 -7.031 0.035 1.00 96.94 77 LEU A N 1
ATOM 595 C CA . LEU A 1 77 ? -13.703 -7.681 1.139 1.00 96.94 77 LEU A CA 1
ATOM 596 C C . LEU A 1 77 ? -13.904 -6.982 2.488 1.00 96.94 77 LEU A C 1
ATOM 598 O O . LEU A 1 77 ? -13.718 -7.606 3.524 1.00 96.94 77 LEU A O 1
ATOM 602 N N . LEU A 1 78 ? -14.238 -5.691 2.467 1.00 97.06 78 LEU A N 1
ATOM 603 C CA . LEU A 1 78 ? -14.382 -4.847 3.656 1.00 97.06 78 LEU A CA 1
ATOM 604 C C . LEU A 1 78 ? -15.825 -4.362 3.845 1.00 97.06 78 LEU A C 1
ATOM 606 O O . LEU A 1 78 ? -16.067 -3.429 4.607 1.00 97.06 78 LEU A O 1
ATOM 610 N N . ALA A 1 79 ? -16.770 -4.946 3.107 1.00 97.25 79 ALA A N 1
ATOM 611 C CA . ALA A 1 79 ? -18.169 -4.564 3.176 1.00 97.25 79 ALA A CA 1
ATOM 612 C C . ALA A 1 79 ? -18.719 -4.837 4.579 1.00 97.25 79 ALA A C 1
ATOM 614 O O . ALA A 1 79 ? -18.470 -5.902 5.139 1.00 97.25 79 ALA A O 1
ATOM 615 N N . ASP A 1 80 ? -19.480 -3.878 5.109 1.00 97.81 80 ASP A N 1
ATOM 616 C CA . ASP A 1 80 ? -20.187 -3.973 6.390 1.00 97.81 80 ASP A CA 1
ATOM 617 C C . ASP A 1 80 ? -19.292 -4.173 7.628 1.00 97.81 80 ASP A C 1
ATOM 619 O O . ASP A 1 80 ? -19.796 -4.499 8.703 1.00 97.81 80 ASP A O 1
ATOM 623 N N . LEU A 1 81 ? -17.979 -3.932 7.516 1.00 97.62 81 LEU A N 1
ATOM 624 C CA . LEU A 1 81 ? -17.025 -4.106 8.617 1.00 97.62 81 LEU A CA 1
ATOM 625 C C . LEU A 1 81 ? -17.364 -3.234 9.840 1.00 97.62 81 LEU A C 1
ATOM 627 O O . LEU A 1 81 ? -17.052 -3.591 10.973 1.00 97.62 81 LEU A O 1
ATOM 631 N N . GLU A 1 82 ? -18.033 -2.101 9.626 1.00 96.94 82 GLU A N 1
ATOM 632 C CA . GLU A 1 82 ? -18.503 -1.198 10.676 1.00 96.94 82 GLU A CA 1
ATOM 633 C C . GLU A 1 82 ? -19.709 -1.719 11.475 1.00 96.94 82 GLU A C 1
ATOM 635 O O . GLU A 1 82 ? -20.111 -1.082 12.445 1.00 96.94 82 GLU A O 1
ATOM 640 N N . LYS A 1 83 ? -20.303 -2.852 11.081 1.00 98.25 83 LYS A N 1
ATOM 641 C CA . LYS A 1 83 ? -21.513 -3.421 11.700 1.00 98.25 83 LYS A CA 1
ATOM 642 C C . LYS A 1 83 ? -21.204 -4.541 12.694 1.00 98.25 83 LYS A C 1
ATOM 644 O O . LYS A 1 83 ? -22.003 -5.463 12.828 1.00 98.25 83 LYS A O 1
ATOM 649 N N . GLU A 1 84 ? -20.041 -4.477 13.344 1.00 97.38 84 GLU A N 1
ATOM 650 C CA . GLU A 1 84 ? -19.604 -5.453 14.359 1.00 97.38 84 GLU A CA 1
ATOM 651 C C . GLU A 1 84 ? -19.649 -6.906 13.844 1.00 97.38 84 GLU A C 1
ATOM 653 O O . GLU A 1 84 ? -19.958 -7.847 14.569 1.00 97.38 84 GLU A O 1
ATOM 658 N N . THR A 1 85 ? -19.358 -7.105 12.555 1.00 98.31 85 THR A N 1
ATOM 659 C CA . THR A 1 85 ? -19.448 -8.425 11.912 1.00 98.31 85 THR A CA 1
ATOM 660 C C . THR A 1 85 ? -18.292 -9.355 12.279 1.00 98.31 85 THR A C 1
ATOM 662 O O . THR A 1 85 ? -18.351 -10.545 11.975 1.00 98.31 85 THR A O 1
ATOM 665 N N . VAL A 1 86 ? -17.225 -8.815 12.877 1.00 97.94 86 VAL A N 1
ATOM 666 C CA . VAL A 1 86 ? -16.028 -9.538 13.322 1.00 97.94 86 VAL A CA 1
ATOM 667 C C . VAL A 1 86 ? -15.468 -8.905 14.594 1.00 97.94 86 VAL A C 1
ATOM 669 O O . VAL A 1 86 ? -15.618 -7.700 14.810 1.00 97.94 86 VAL A O 1
ATOM 672 N N . ASP A 1 87 ? -14.766 -9.705 15.393 1.00 98.06 87 ASP A N 1
ATOM 673 C CA . ASP A 1 87 ? -14.013 -9.210 16.543 1.00 98.06 87 ASP A CA 1
ATOM 674 C C . ASP A 1 87 ? -12.749 -8.467 16.087 1.00 98.06 87 ASP A C 1
ATOM 676 O O . ASP A 1 87 ? -12.021 -8.918 15.197 1.00 98.06 87 ASP A O 1
ATOM 680 N N . PHE A 1 88 ? -12.456 -7.341 16.734 1.00 97.88 88 PHE A N 1
ATOM 681 C CA . PHE A 1 88 ? -11.194 -6.624 16.567 1.00 97.88 88 PHE A CA 1
ATOM 682 C C . PHE A 1 88 ? -10.198 -7.058 17.643 1.00 9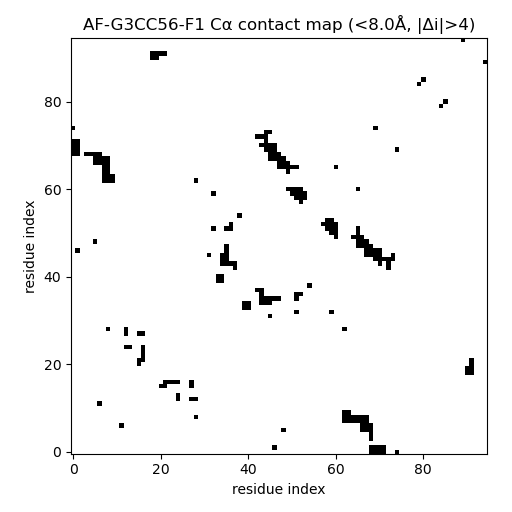7.88 88 PHE A C 1
ATOM 684 O O . PHE A 1 88 ? -10.572 -7.444 18.748 1.00 97.88 88 PHE A O 1
ATOM 691 N N . SER A 1 89 ? -8.909 -6.978 17.327 1.00 97.25 89 SER A N 1
ATOM 692 C CA . SER A 1 89 ? -7.823 -7.184 18.288 1.00 97.25 89 SER A CA 1
ATOM 693 C C . SER A 1 89 ? -6.998 -5.904 18.426 1.00 97.25 89 SER A C 1
ATOM 695 O O . SER A 1 89 ? -6.914 -5.149 17.451 1.00 97.25 89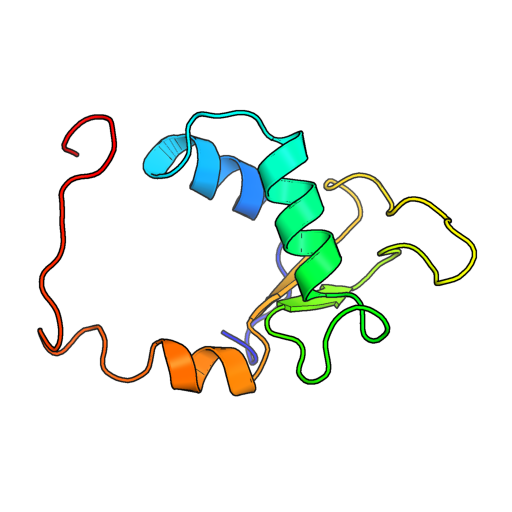 SER A O 1
ATOM 697 N N . PRO A 1 90 ? -6.383 -5.654 19.598 1.00 97.81 90 PRO A N 1
ATOM 698 C CA . PRO A 1 90 ? -5.439 -4.553 19.761 1.00 97.81 90 PRO A CA 1
ATOM 699 C C . PRO A 1 90 ? -4.283 -4.637 18.754 1.00 97.81 90 PRO A C 1
ATOM 701 O O . PRO A 1 90 ? -3.917 -5.721 18.292 1.00 97.81 90 PRO A O 1
ATOM 704 N N . ASN A 1 91 ? -3.717 -3.481 18.408 1.00 97.56 91 ASN A N 1
ATOM 705 C CA . ASN A 1 91 ? -2.522 -3.381 17.571 1.00 97.56 91 ASN A CA 1
ATOM 706 C C . ASN A 1 91 ? -1.242 -3.708 18.391 1.00 97.56 91 ASN A C 1
ATOM 708 O O . ASN A 1 91 ? -1.314 -4.246 19.494 1.00 97.56 91 ASN A O 1
ATOM 712 N N . TYR A 1 92 ? -0.056 -3.383 17.863 1.00 95.94 92 TYR A N 1
ATOM 713 C CA . TYR A 1 92 ? 1.223 -3.706 18.513 1.00 95.94 92 TYR A CA 1
ATOM 714 C C . TYR A 1 92 ? 1.534 -2.880 19.779 1.00 95.94 92 TYR A C 1
ATOM 716 O O . TYR A 1 92 ? 2.393 -3.295 20.557 1.00 95.94 92 TYR A O 1
ATOM 724 N N . ASP A 1 93 ? 0.902 -1.716 19.960 1.00 96.12 93 ASP A N 1
ATOM 725 C CA . ASP A 1 93 ? 1.082 -0.826 21.118 1.00 96.12 93 ASP A CA 1
ATOM 726 C C . ASP A 1 93 ? -0.196 -0.641 21.952 1.00 96.12 93 ASP A C 1
ATOM 728 O O . ASP A 1 93 ? -0.231 0.186 22.861 1.00 96.12 93 ASP A O 1
ATOM 732 N N . GLU A 1 94 ? -1.211 -1.458 21.673 1.00 94.75 94 GLU A N 1
ATOM 733 C CA . GLU A 1 94 ? -2.519 -1.486 22.325 1.00 94.75 94 GLU A CA 1
ATOM 734 C C . GLU A 1 94 ? -3.290 -0.147 22.272 1.00 94.75 94 GLU A C 1
ATOM 736 O O . GLU A 1 94 ? -4.056 0.165 23.188 1.00 94.75 94 GLU A O 1
ATOM 741 N N . THR A 1 95 ? -3.123 0.632 21.188 1.00 90.38 95 THR A N 1
ATOM 742 C CA . THR A 1 95 ? -3.827 1.915 20.948 1.00 90.38 95 THR A CA 1
ATOM 743 C C . THR A 1 95 ? -4.824 1.914 19.792 1.00 90.38 95 THR A C 1
ATOM 745 O O . THR A 1 95 ? -4.670 1.115 18.833 1.00 90.38 95 THR A O 1
#

Organism: NCBI:txid464

Solvent-accessible surface area (backbone atoms only — not comparable to full-atom values): 5704 Å² total; per-residue (Å²): 95,59,90,52,80,70,40,51,35,47,59,57,42,49,56,40,36,77,60,68,47,86,76,58,64,65,65,51,45,52,50,52,37,50,34,42,29,76,91,72,34,98,70,52,44,34,40,63,49,68,59,57,44,52,94,89,67,50,72,50,56,60,45,86,70,26,26,36,34,38,21,72,67,40,48,70,80,57,59,67,59,90,68,71,75,64,88,84,76,76,43,90,83,68,114